Protein AF-A0A958FJJ4-F1 (afdb_monomer)

pLDDT: mean 93.29, std 6.09, range [75.0, 98.75]

Foldseek 3Di:
DDDDDDPVVVVADEDEDAQQQQFADPPDDDDPPADADDHPPPDDQDGGNHGDPVRVVVCVVVCVVVVGDHYHYDDDDDDPGD

Mean predicted aligned error: 3.95 Å

Secondary structure (DSSP, 8-state):
-PPP--GGGGG--EEEE-HHHH---TT--PPTTPPPPPTTPPP-SS------HHHHHTTHHHHHHTT--EEEEPP-SS-S--

Radius of gyration: 15.9 Å; Cα contacts (8 Å, |Δi|>4): 88; chains: 1; bounding box: 39×33×43 Å

Nearest PDB structures (foldseek):
  1vb9-assembly1_A  TM=8.556E-01  e=2.795E-05  Thermoactinomyces vulgaris
  7ehh-assembly1_A  TM=8.671E-01  e=8.232E-05  Weissella cibaria
  1jf5-assembly1_B  TM=8.323E-01  e=6.284E-05  Thermoactinomyces vulgaris
  1ji2-assembly1_B  TM=8.344E-01  e=9.422E-05  Thermoactinomyces vulgaris
  1wzl-assembly1_A  TM=8.473E-01  e=1.234E-04  Thermoactinomyces vulgaris

Sequence (82 aa):
MTPKTPEWVKNAIFYQIYPDRFARSPRTKHVPGITFKPWGSPPEEQGYQGGDLRGIVDRLDYLAKLNINAIYLNPIFASASN

Structure (mmCIF, N/CA/C/O backbone):
data_AF-A0A958FJJ4-F1
#
_entry.id   AF-A0A958FJJ4-F1
#
loop_
_atom_site.group_PDB
_atom_site.id
_atom_site.type_symbol
_atom_site.label_atom_id
_atom_site.label_alt_id
_atom_site.label_comp_id
_atom_site.label_asym_id
_atom_site.label_entity_id
_atom_site.label_seq_id
_atom_site.pdbx_PDB_ins_code
_atom_site.Cartn_x
_atom_site.Cartn_y
_atom_site.Cartn_z
_atom_site.occupancy
_atom_site.B_iso_or_equiv
_atom_site.auth_seq_id
_atom_site.auth_comp_id
_atom_site.auth_asym_id
_atom_site.auth_atom_id
_atom_site.pdbx_PDB_model_num
ATOM 1 N N . MET A 1 1 ? -21.850 24.835 20.803 1.00 76.06 1 MET A N 1
ATOM 2 C CA . MET A 1 1 ? -21.910 23.554 20.060 1.00 76.06 1 MET A CA 1
ATOM 3 C C . MET A 1 1 ? -20.605 22.816 20.283 1.00 76.06 1 MET A C 1
ATOM 5 O O . MET A 1 1 ? -19.562 23.413 20.061 1.00 76.06 1 MET A O 1
ATOM 9 N N . THR A 1 2 ? -20.651 21.564 20.735 1.00 87.25 2 THR A N 1
ATOM 10 C CA . THR A 1 2 ? -19.450 20.721 20.840 1.00 87.25 2 THR A CA 1
ATOM 11 C C . THR A 1 2 ? -19.173 20.095 19.472 1.00 87.25 2 THR A C 1
ATOM 13 O O . THR A 1 2 ? -20.107 19.537 18.886 1.00 87.25 2 THR A O 1
ATOM 16 N N . PRO A 1 3 ? -17.949 20.193 18.928 1.00 88.88 3 PRO A N 1
ATOM 17 C CA . PRO A 1 3 ? -17.621 19.553 17.660 1.00 88.88 3 PRO A CA 1
ATOM 18 C C . PRO A 1 3 ? -17.810 18.034 17.770 1.00 88.88 3 PRO A C 1
ATOM 20 O O . PRO A 1 3 ? -17.356 17.409 18.728 1.00 88.88 3 PRO A O 1
ATOM 23 N N . LYS A 1 4 ? -18.504 17.446 16.789 1.00 95.31 4 LYS A N 1
ATOM 24 C CA . LYS A 1 4 ? -18.651 15.993 16.645 1.00 95.31 4 LYS A CA 1
ATOM 25 C C . LYS A 1 4 ? -17.662 15.495 15.601 1.00 95.31 4 LYS A C 1
ATOM 27 O O . LYS A 1 4 ? -17.605 16.041 14.502 1.00 95.31 4 LYS A O 1
ATOM 32 N N . THR A 1 5 ? -16.921 14.447 15.936 1.00 96.38 5 THR A N 1
ATOM 33 C CA . THR A 1 5 ? -16.004 13.753 15.025 1.00 96.38 5 THR A CA 1
ATOM 34 C C . THR A 1 5 ? -16.462 12.306 14.824 1.00 96.38 5 THR A C 1
ATOM 36 O O . THR A 1 5 ? -17.211 11.790 15.656 1.00 96.38 5 THR A O 1
ATOM 39 N N . PRO A 1 6 ? -16.071 11.636 13.724 1.00 96.62 6 PRO A N 1
ATOM 40 C CA . PRO A 1 6 ? -16.465 10.249 13.495 1.00 96.62 6 PRO A CA 1
ATOM 41 C C . PRO A 1 6 ? -15.943 9.323 14.603 1.00 96.62 6 PRO A C 1
ATOM 43 O O . PRO A 1 6 ? -14.743 9.274 14.862 1.00 96.62 6 PRO A O 1
ATOM 46 N N . GLU A 1 7 ? -16.836 8.559 15.237 1.00 96.75 7 GLU A N 1
ATOM 47 C CA . GLU A 1 7 ? -16.481 7.700 16.380 1.00 96.75 7 GLU A CA 1
ATOM 48 C C . GLU A 1 7 ? -15.454 6.617 16.026 1.00 96.75 7 GLU A C 1
ATOM 50 O O . GLU A 1 7 ? -14.571 6.318 16.825 1.00 96.75 7 GLU A O 1
ATOM 55 N N . TRP A 1 8 ? -15.515 6.064 14.811 1.00 97.38 8 TRP A N 1
ATOM 56 C CA . TRP A 1 8 ? -14.600 5.003 14.378 1.00 97.38 8 TRP A CA 1
ATOM 57 C C . TRP A 1 8 ? -13.130 5.451 14.371 1.00 97.38 8 TRP A C 1
ATOM 59 O O . TRP A 1 8 ? -12.253 4.645 14.669 1.00 97.38 8 TRP A O 1
ATOM 69 N N . VAL A 1 9 ? -12.860 6.737 14.105 1.00 97.44 9 VAL A N 1
ATOM 70 C CA . VAL A 1 9 ? -11.496 7.294 14.053 1.00 97.44 9 VAL A CA 1
ATOM 71 C C . VAL A 1 9 ? -10.812 7.199 15.415 1.00 97.44 9 VAL A C 1
ATOM 73 O O . VAL A 1 9 ? -9.605 6.996 15.478 1.00 97.44 9 VAL A O 1
ATOM 76 N N . LYS A 1 10 ? -11.574 7.275 16.513 1.00 96.31 10 LYS A N 1
ATOM 77 C CA . LYS A 1 10 ? -11.038 7.166 17.879 1.00 96.31 10 LYS A CA 1
ATOM 78 C C . LYS A 1 10 ? -10.454 5.781 18.181 1.00 96.31 10 LYS A C 1
ATOM 80 O O . LYS A 1 10 ? -9.633 5.662 19.081 1.00 96.31 10 LYS A O 1
ATOM 85 N N . ASN A 1 11 ? -10.870 4.762 17.425 1.00 97.19 11 ASN A N 1
ATOM 86 C CA . ASN A 1 11 ? -10.405 3.376 17.537 1.00 97.19 11 ASN A CA 1
ATOM 87 C C . ASN A 1 11 ? -9.583 2.938 16.309 1.00 97.19 11 ASN A C 1
ATOM 89 O O . ASN A 1 11 ? -9.301 1.750 16.133 1.00 97.19 11 ASN A O 1
ATOM 93 N N . ALA A 1 12 ? -9.241 3.878 15.426 1.00 98.12 12 ALA A N 1
ATOM 94 C CA . ALA A 1 12 ? -8.508 3.586 14.210 1.00 98.12 12 ALA A CA 1
ATOM 95 C C . ALA A 1 12 ? -6.994 3.597 14.453 1.00 98.12 12 ALA A C 1
ATOM 97 O O . ALA A 1 12 ? -6.455 4.504 15.087 1.00 98.12 12 ALA A O 1
ATOM 98 N N . ILE A 1 13 ? -6.305 2.616 13.879 1.00 98.44 13 ILE A N 1
ATOM 99 C CA . ILE A 1 13 ? -4.851 2.580 13.747 1.00 98.44 13 ILE A CA 1
ATOM 100 C C . ILE A 1 13 ? -4.567 2.771 12.262 1.00 98.44 13 ILE A C 1
ATOM 102 O O . ILE A 1 13 ? -4.782 1.867 11.448 1.00 98.44 13 ILE A O 1
ATOM 106 N N . PHE A 1 14 ? -4.148 3.986 11.915 1.00 98.62 14 PHE A N 1
ATOM 107 C CA . PHE A 1 14 ? -3.873 4.364 10.537 1.00 98.62 14 PHE A CA 1
ATOM 108 C C . PHE A 1 14 ? -2.504 3.869 10.085 1.00 98.62 14 PHE A C 1
ATOM 110 O O . PHE A 1 14 ? -1.522 3.948 10.823 1.00 98.62 14 PHE A O 1
ATOM 117 N N . TYR A 1 15 ? -2.431 3.454 8.826 1.00 98.75 15 TYR A N 1
ATOM 118 C CA . TYR A 1 15 ? -1.179 3.219 8.123 1.00 98.75 15 TYR A CA 1
ATOM 119 C C . TYR A 1 15 ? -1.133 4.096 6.875 1.00 98.75 15 TYR A C 1
ATOM 121 O O . TYR A 1 15 ? -1.998 3.997 5.998 1.00 98.75 15 TYR A O 1
ATOM 129 N N . GLN A 1 16 ? -0.140 4.981 6.809 1.00 98.69 16 GLN A N 1
ATOM 130 C CA . GLN A 1 16 ? 0.075 5.823 5.640 1.00 98.69 16 GLN A CA 1
ATOM 131 C C . GLN A 1 16 ? 0.842 5.045 4.570 1.00 98.69 16 GLN A C 1
ATOM 133 O O . GLN A 1 16 ? 1.887 4.459 4.847 1.00 98.69 16 GLN A O 1
ATOM 138 N N . ILE A 1 17 ? 0.338 5.069 3.340 1.00 98.62 17 ILE A N 1
ATOM 139 C CA . ILE A 1 17 ? 0.951 4.401 2.195 1.00 98.62 17 ILE A CA 1
ATOM 140 C C . ILE A 1 17 ? 1.276 5.431 1.117 1.00 98.62 17 ILE A C 1
ATOM 142 O O . ILE A 1 17 ? 0.395 6.151 0.646 1.00 98.62 17 ILE A O 1
ATOM 146 N N . TYR A 1 18 ? 2.535 5.422 0.677 1.00 96.88 18 TYR A N 1
ATOM 147 C CA . TYR A 1 18 ? 2.972 6.049 -0.567 1.00 96.88 18 TYR A CA 1
ATOM 148 C C . TYR A 1 18 ? 2.926 5.001 -1.702 1.00 96.88 18 TYR A C 1
ATOM 150 O O . TYR A 1 18 ? 3.783 4.109 -1.735 1.00 96.88 18 TYR A O 1
ATOM 158 N N . PRO A 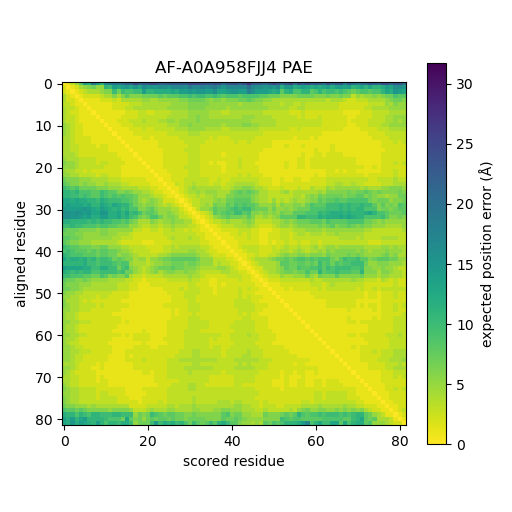1 19 ? 1.913 5.036 -2.595 1.00 96.12 19 PRO A N 1
ATOM 159 C CA . PRO A 1 19 ? 1.565 3.896 -3.450 1.00 96.12 19 PRO A CA 1
ATOM 160 C C . PRO A 1 19 ? 2.684 3.412 -4.374 1.00 96.12 19 PRO A C 1
ATOM 162 O O . 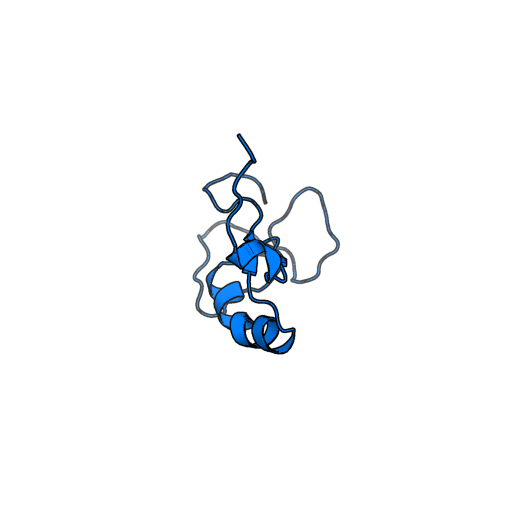PRO A 1 19 ? 2.904 2.204 -4.439 1.00 96.12 19 PRO A O 1
ATOM 165 N N . ASP A 1 20 ? 3.444 4.321 -5.001 1.00 94.50 20 ASP A N 1
ATOM 166 C CA . ASP A 1 20 ? 4.537 3.984 -5.936 1.00 94.50 20 ASP A CA 1
ATOM 167 C C . ASP A 1 20 ? 5.636 3.111 -5.297 1.00 94.50 20 ASP A C 1
ATOM 169 O O . ASP A 1 20 ? 6.374 2.423 -6.002 1.00 94.50 20 ASP A O 1
ATOM 173 N N . ARG A 1 21 ? 5.737 3.100 -3.960 1.00 95.44 21 ARG A N 1
ATOM 174 C CA . ARG A 1 21 ? 6.816 2.429 -3.213 1.00 95.44 21 ARG A CA 1
ATOM 175 C C . ARG A 1 21 ? 6.344 1.314 -2.288 1.00 95.44 21 ARG A C 1
ATOM 177 O O . ARG A 1 21 ? 7.175 0.686 -1.643 1.00 95.44 21 ARG A O 1
ATOM 184 N N . PHE A 1 22 ? 5.040 1.057 -2.196 1.00 97.25 22 PHE A N 1
ATOM 185 C CA . PHE A 1 22 ? 4.525 0.099 -1.217 1.00 97.25 22 PHE A CA 1
ATOM 186 C C . PHE A 1 22 ? 4.583 -1.348 -1.702 1.00 97.25 22 PHE A C 1
ATOM 188 O O . PHE A 1 22 ? 5.184 -2.203 -1.055 1.00 97.25 22 PHE A O 1
ATOM 195 N N . ALA A 1 23 ? 3.967 -1.636 -2.850 1.00 97.25 23 ALA A N 1
ATOM 196 C CA . ALA A 1 23 ? 3.995 -2.963 -3.452 1.00 97.25 23 ALA A CA 1
ATOM 197 C C . ALA A 1 23 ? 3.658 -2.910 -4.947 1.00 97.25 23 ALA A C 1
ATOM 199 O O . ALA A 1 23 ? 2.762 -2.173 -5.354 1.00 97.25 23 ALA A O 1
ATOM 200 N N . ARG A 1 24 ? 4.335 -3.749 -5.742 1.00 94.38 24 ARG A N 1
ATOM 201 C CA . ARG A 1 24 ? 3.967 -4.048 -7.136 1.00 94.38 24 ARG A CA 1
ATOM 202 C C . ARG A 1 24 ? 3.115 -5.306 -7.186 1.00 94.38 24 ARG A C 1
ATOM 204 O O . ARG A 1 24 ? 3.487 -6.310 -6.573 1.00 94.38 24 ARG A O 1
ATOM 211 N N . SER A 1 25 ? 2.031 -5.290 -7.952 1.00 95.12 25 SER A N 1
ATOM 212 C CA . SER A 1 25 ? 1.273 -6.509 -8.234 1.00 95.12 25 SER A CA 1
ATOM 213 C C . SER A 1 25 ? 1.748 -7.138 -9.550 1.00 95.12 25 SER A C 1
ATOM 215 O O . SER A 1 25 ? 1.773 -6.461 -10.578 1.00 95.12 25 SER A O 1
ATOM 217 N N . PRO A 1 26 ? 2.027 -8.455 -9.592 1.00 90.62 26 PRO A N 1
ATOM 218 C CA . PRO A 1 26 ? 2.390 -9.142 -10.836 1.00 90.62 26 PRO A CA 1
ATOM 219 C C . PRO A 1 26 ? 1.230 -9.208 -11.844 1.00 90.62 26 PRO A C 1
ATOM 221 O O . PRO A 1 26 ? 1.426 -9.567 -13.000 1.00 90.62 26 PRO A O 1
ATOM 224 N N . ARG A 1 27 ? 0.004 -8.880 -11.413 1.00 90.88 27 ARG A N 1
ATOM 225 C CA . ARG A 1 27 ? -1.199 -8.856 -12.258 1.00 90.88 27 ARG A CA 1
ATOM 226 C C . ARG A 1 27 ? -1.427 -7.493 -12.915 1.00 90.88 27 ARG A C 1
ATOM 228 O O . ARG A 1 27 ? -2.350 -7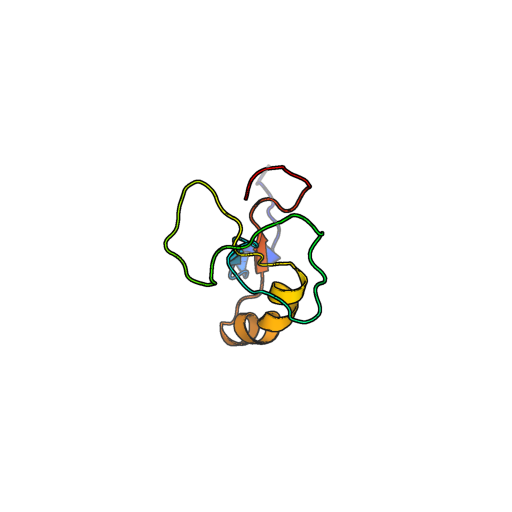.358 -13.717 1.00 90.88 27 ARG A O 1
ATOM 235 N N . THR A 1 28 ? -0.637 -6.483 -12.559 1.00 88.75 28 THR A N 1
ATOM 236 C CA . THR A 1 28 ? -0.778 -5.127 -13.086 1.00 88.75 28 THR A CA 1
ATOM 237 C C . THR A 1 28 ? -0.029 -5.018 -14.406 1.00 88.7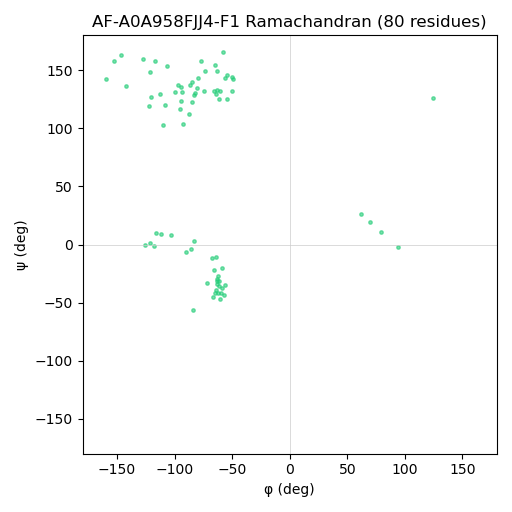5 28 THR A C 1
ATOM 239 O O . THR A 1 28 ? 1.172 -5.260 -14.478 1.00 88.75 28 THR A O 1
ATOM 242 N N . LYS A 1 29 ? -0.739 -4.640 -15.473 1.00 86.69 29 LYS A N 1
ATOM 243 C CA . LYS A 1 29 ? -0.103 -4.267 -16.739 1.00 86.69 29 LYS A CA 1
ATOM 244 C C . LYS A 1 29 ? 0.222 -2.783 -16.685 1.00 86.69 29 LYS A C 1
ATOM 246 O O . LYS A 1 29 ? -0.688 -1.959 -16.647 1.00 86.69 29 LYS A O 1
ATOM 251 N N . HIS A 1 30 ? 1.506 -2.453 -16.660 1.00 81.62 30 HIS A N 1
ATOM 252 C CA . HIS A 1 30 ? 1.934 -1.062 -16.700 1.00 81.62 30 HIS A CA 1
ATOM 253 C C . HIS A 1 30 ? 1.744 -0.467 -18.096 1.00 81.62 30 HIS A C 1
ATOM 255 O O . HIS A 1 30 ? 1.815 -1.173 -19.106 1.00 81.62 30 HIS A O 1
ATOM 261 N N . VAL A 1 31 ? 1.490 0.841 -18.135 1.00 79.50 31 VAL A N 1
ATOM 262 C CA . VAL A 1 31 ? 1.357 1.582 -19.388 1.00 79.50 31 VAL A CA 1
ATOM 263 C C . VAL A 1 31 ? 2.698 1.529 -20.135 1.00 79.50 31 VAL A C 1
ATOM 265 O O . VAL A 1 31 ? 3.741 1.761 -19.514 1.00 79.50 31 VAL A O 1
ATOM 268 N N . PRO A 1 32 ? 2.706 1.217 -21.444 1.00 79.69 32 PRO A N 1
ATOM 269 C CA . PRO A 1 32 ? 3.924 1.257 -22.245 1.00 79.69 32 PRO A CA 1
ATOM 270 C C . PRO A 1 32 ? 4.593 2.637 -22.191 1.00 79.69 32 PRO A C 1
ATOM 272 O O . PRO A 1 32 ? 3.911 3.658 -22.178 1.00 79.69 32 PRO A O 1
ATOM 275 N N . GLY A 1 33 ? 5.928 2.670 -22.188 1.00 82.44 33 GLY A N 1
ATOM 276 C CA . GLY A 1 33 ? 6.705 3.918 -22.199 1.00 82.44 33 GLY A CA 1
ATOM 277 C C . GLY A 1 33 ? 7.123 4.446 -20.823 1.00 82.44 33 GLY A C 1
ATOM 278 O O . GLY A 1 33 ? 7.846 5.436 -20.759 1.00 82.44 33 GLY A O 1
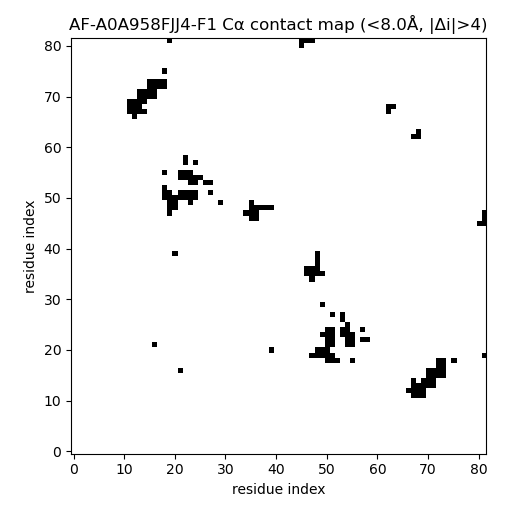ATOM 279 N N . ILE A 1 34 ? 6.733 3.781 -19.730 1.00 84.62 34 ILE A N 1
ATOM 280 C CA . ILE A 1 34 ? 7.245 4.080 -18.386 1.00 84.62 34 ILE A CA 1
ATOM 281 C C . ILE A 1 34 ? 8.422 3.154 -18.070 1.00 84.62 34 ILE A C 1
ATOM 283 O O . ILE A 1 34 ? 8.282 1.930 -18.077 1.00 84.62 34 ILE A O 1
ATOM 287 N N . THR A 1 35 ? 9.570 3.743 -17.740 1.00 88.56 35 THR A N 1
ATOM 288 C CA . THR A 1 35 ? 10.733 3.010 -17.225 1.00 88.56 35 THR A CA 1
ATOM 289 C C . THR A 1 35 ? 10.729 3.063 -15.705 1.00 88.56 35 THR A C 1
ATOM 291 O O . THR A 1 35 ? 10.863 4.133 -15.110 1.00 88.56 35 THR A O 1
ATOM 294 N N . PHE A 1 36 ? 10.594 1.901 -15.068 1.00 91.19 36 PHE A N 1
ATOM 295 C CA . PHE A 1 36 ? 10.695 1.799 -13.617 1.00 91.19 36 PHE A CA 1
ATOM 296 C C . PHE A 1 36 ? 12.141 1.657 -13.174 1.00 91.19 36 PHE A C 1
ATOM 298 O O . PHE A 1 36 ? 12.909 0.875 -13.739 1.00 91.19 36 PHE A O 1
ATOM 305 N N . LYS A 1 37 ? 12.483 2.342 -12.087 1.00 93.06 37 LYS A N 1
ATOM 306 C CA . LYS A 1 37 ? 13.703 2.049 -11.346 1.00 93.06 37 LYS A CA 1
ATOM 307 C C . LYS A 1 37 ? 13.621 0.643 -10.732 1.00 93.06 37 LYS A C 1
ATOM 309 O O . LYS A 1 37 ? 12.513 0.135 -10.480 1.00 93.06 37 LYS A O 1
ATOM 314 N N . PRO A 1 38 ? 14.771 -0.003 -10.474 1.00 93.44 38 PRO A N 1
ATOM 315 C CA . PRO A 1 38 ? 14.808 -1.208 -9.658 1.00 93.44 38 PRO A CA 1
ATOM 316 C C . PRO A 1 38 ? 14.044 -1.008 -8.341 1.00 93.44 38 PRO A C 1
ATOM 318 O O . PRO A 1 38 ? 14.033 0.077 -7.758 1.00 93.44 38 PRO A O 1
ATOM 321 N N . TRP A 1 39 ? 13.347 -2.048 -7.887 1.00 94.25 39 TRP A N 1
ATOM 322 C CA . TRP A 1 39 ? 12.611 -1.970 -6.627 1.00 94.25 39 TRP A CA 1
ATOM 323 C C . TRP A 1 39 ? 13.588 -1.810 -5.461 1.00 94.25 39 TRP A C 1
ATOM 325 O O . TRP A 1 39 ? 14.566 -2.550 -5.377 1.00 94.25 39 TRP A O 1
ATOM 335 N N . GLY A 1 40 ? 13.329 -0.853 -4.569 1.00 92.44 40 GLY A N 1
ATOM 336 C CA . GLY A 1 40 ? 14.224 -0.556 -3.450 1.00 92.44 40 GLY A CA 1
ATOM 337 C C . GLY A 1 40 ? 15.443 0.291 -3.824 1.00 92.44 40 GLY A C 1
ATOM 338 O O . GLY A 1 40 ? 16.334 0.451 -2.994 1.00 92.44 40 GLY A O 1
ATOM 339 N N . SER A 1 41 ? 15.494 0.859 -5.038 1.00 92.94 41 SER A N 1
ATOM 340 C CA . SER A 1 41 ? 16.466 1.913 -5.348 1.00 92.94 41 SER A CA 1
ATOM 341 C C . SER A 1 41 ? 16.358 3.065 -4.336 1.00 92.94 41 SER A C 1
ATOM 343 O O . SER A 1 41 ? 15.240 3.362 -3.890 1.00 92.94 41 SER A O 1
ATOM 345 N N . PRO A 1 42 ? 17.481 3.729 -3.992 1.00 91.25 42 PRO A N 1
ATOM 346 C CA . PRO A 1 42 ? 17.469 4.896 -3.118 1.00 91.25 42 PRO A CA 1
ATOM 347 C C . PRO A 1 42 ? 16.437 5.939 -3.572 1.00 91.25 42 PRO A C 1
ATOM 349 O O . PRO A 1 42 ? 16.208 6.092 -4.777 1.00 91.25 42 PRO A O 1
ATOM 352 N N . PRO A 1 43 ? 15.781 6.636 -2.630 1.00 83.75 43 PRO A N 1
ATOM 353 C CA . PRO A 1 43 ? 14.828 7.672 -2.982 1.00 83.75 43 PRO A CA 1
ATOM 354 C C . PRO A 1 43 ? 15.550 8.814 -3.701 1.00 83.75 43 PRO A C 1
ATOM 356 O O . PRO A 1 43 ? 16.551 9.341 -3.224 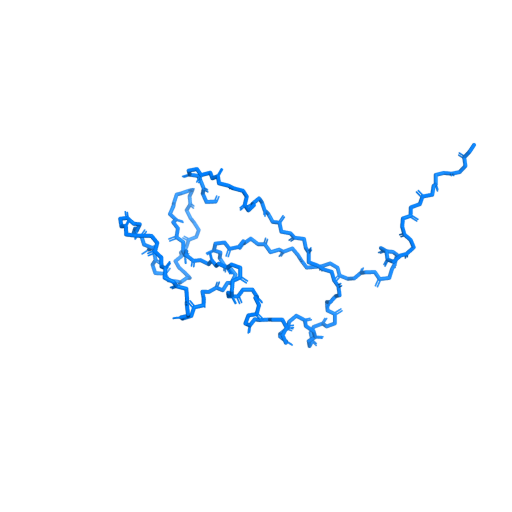1.00 83.75 43 PRO A O 1
ATOM 359 N N . GLU A 1 44 ? 15.001 9.201 -4.842 1.00 86.31 44 GLU A N 1
ATOM 360 C CA . GLU A 1 44 ? 15.390 10.378 -5.611 1.00 86.31 44 GLU A CA 1
ATOM 361 C C . GLU A 1 44 ? 14.129 11.203 -5.880 1.00 86.31 44 GLU A C 1
ATOM 363 O O . GLU A 1 44 ? 13.020 10.658 -5.839 1.00 86.31 44 GLU A O 1
ATOM 368 N N . GLU A 1 45 ? 14.298 12.493 -6.188 1.00 84.56 45 GLU A N 1
ATOM 369 C CA . GLU A 1 45 ? 13.177 13.386 -6.521 1.00 84.56 45 GLU A CA 1
ATOM 370 C C . GLU A 1 45 ? 12.340 12.852 -7.687 1.00 84.56 45 GLU A C 1
ATOM 372 O O . GLU A 1 45 ? 11.124 13.002 -7.697 1.00 84.56 45 GLU A O 1
ATOM 377 N N . GLN A 1 46 ? 12.982 12.189 -8.652 1.00 86.38 46 GLN A N 1
ATOM 378 C CA . GLN A 1 46 ? 12.324 11.628 -9.823 1.00 86.38 46 GLN A CA 1
ATOM 379 C C . GLN A 1 46 ? 12.545 10.120 -9.930 1.00 86.38 46 GLN A C 1
ATOM 381 O O . GLN A 1 46 ? 13.597 9.571 -9.582 1.00 86.38 46 GLN A O 1
ATOM 386 N N . GLY A 1 47 ? 11.544 9.443 -10.485 1.00 88.88 47 GLY A N 1
ATOM 387 C CA . GLY A 1 47 ? 11.617 8.036 -10.849 1.00 88.88 47 GLY A CA 1
ATOM 388 C C . GLY A 1 47 ? 10.519 7.207 -10.203 1.00 88.88 47 GLY A C 1
ATOM 389 O O . GLY A 1 47 ? 10.359 7.165 -8.981 1.00 88.88 47 GLY A O 1
ATOM 390 N N . TYR A 1 48 ? 9.799 6.490 -11.054 1.00 91.38 48 TYR A N 1
ATOM 391 C CA . TYR A 1 48 ? 8.772 5.556 -10.634 1.00 91.38 48 TYR A CA 1
ATOM 392 C C . TYR A 1 48 ? 9.405 4.243 -10.207 1.00 91.38 48 TYR A C 1
ATOM 394 O O . TYR A 1 48 ? 10.260 3.689 -10.904 1.00 91.38 48 TYR A O 1
ATOM 402 N N . GLN A 1 49 ? 8.950 3.716 -9.080 1.00 93.00 49 GLN A N 1
ATOM 403 C CA . GLN A 1 49 ? 9.166 2.325 -8.726 1.00 93.00 49 GLN A CA 1
ATOM 404 C C . GLN A 1 49 ? 7.900 1.502 -8.953 1.00 93.00 49 GLN A C 1
ATOM 406 O O . GLN A 1 49 ? 7.922 0.336 -8.615 1.00 93.00 49 GLN A O 1
ATOM 411 N N . GLY A 1 50 ? 6.834 2.009 -9.565 1.00 93.25 50 GLY A N 1
ATOM 412 C CA . GLY A 1 50 ? 5.777 1.179 -10.152 1.00 93.25 50 GLY A CA 1
ATOM 413 C C . GLY A 1 50 ? 4.904 0.430 -9.150 1.00 93.25 50 GLY A C 1
ATOM 414 O O . GLY A 1 50 ? 4.274 -0.558 -9.520 1.00 93.25 50 GLY A O 1
ATOM 415 N N . GLY A 1 51 ? 4.881 0.855 -7.888 1.00 95.38 51 GLY A N 1
ATOM 416 C CA . GLY A 1 51 ? 3.880 0.388 -6.942 1.00 95.38 51 GLY A CA 1
ATOM 417 C C . GLY A 1 51 ? 2.471 0.797 -7.382 1.00 95.38 51 GLY A C 1
ATOM 418 O O . GLY A 1 51 ? 2.277 1.805 -8.062 1.00 95.38 51 GLY A O 1
ATOM 419 N N . ASP A 1 52 ? 1.483 -0.025 -7.044 1.00 95.31 52 ASP A N 1
ATOM 420 C CA . ASP A 1 52 ? 0.126 0.109 -7.567 1.00 95.31 52 ASP A CA 1
ATOM 421 C C . ASP A 1 52 ? -0.936 -0.324 -6.539 1.00 95.31 52 ASP A C 1
ATOM 423 O O . ASP A 1 52 ? -0.651 -1.005 -5.550 1.00 95.31 52 ASP A O 1
ATOM 427 N N . LEU A 1 53 ? -2.195 0.069 -6.767 1.00 96.94 53 LEU A N 1
ATOM 428 C CA . LEU A 1 53 ? -3.295 -0.245 -5.844 1.00 96.94 53 LEU A CA 1
ATOM 429 C C . LEU A 1 53 ? -3.547 -1.754 -5.710 1.00 96.94 53 LEU A C 1
ATOM 431 O O . LEU A 1 53 ? -3.979 -2.216 -4.656 1.00 96.9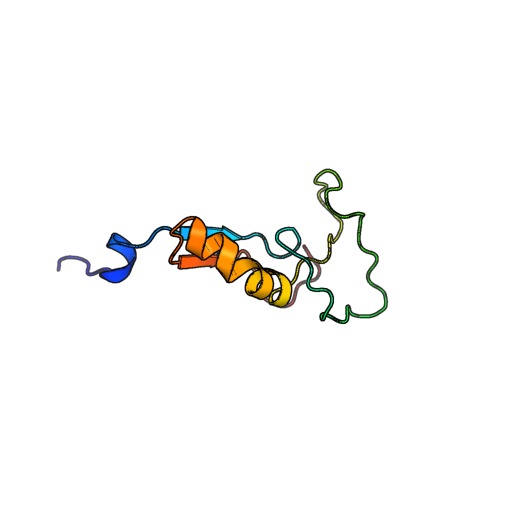4 53 LEU A O 1
ATOM 435 N N . ARG A 1 54 ? -3.267 -2.546 -6.750 1.00 97.00 54 ARG A N 1
ATOM 436 C CA . ARG A 1 54 ? -3.428 -4.004 -6.710 1.00 97.00 54 ARG A CA 1
ATOM 437 C C . ARG A 1 54 ? -2.347 -4.642 -5.830 1.00 97.00 54 ARG A C 1
ATOM 439 O O . ARG A 1 54 ? -2.641 -5.602 -5.126 1.00 97.00 54 ARG A O 1
ATOM 446 N N . GLY A 1 55 ? -1.146 -4.072 -5.803 1.00 97.81 55 GLY A N 1
ATOM 447 C CA . GLY A 1 55 ? -0.073 -4.407 -4.878 1.00 97.81 55 GLY A CA 1
ATOM 448 C C . GLY A 1 55 ? -0.450 -4.094 -3.433 1.00 97.81 55 GLY A C 1
ATOM 449 O O . GLY A 1 55 ? -0.171 -4.905 -2.554 1.00 97.81 55 GLY A O 1
ATOM 450 N N . ILE A 1 56 ? -1.148 -2.979 -3.177 1.00 98.25 56 ILE A N 1
ATOM 451 C CA . ILE A 1 56 ? -1.719 -2.697 -1.846 1.00 98.25 56 ILE A CA 1
ATOM 452 C C . ILE A 1 56 ? -2.721 -3.791 -1.457 1.00 98.25 56 ILE A C 1
ATOM 454 O O . ILE A 1 56 ? -2.631 -4.331 -0.356 1.00 98.25 56 ILE A O 1
ATOM 458 N N . VAL A 1 57 ? -3.624 -4.170 -2.372 1.00 98.19 57 VAL A N 1
ATOM 459 C CA . VAL A 1 57 ? -4.587 -5.266 -2.150 1.00 98.19 57 VAL A CA 1
ATOM 460 C C . VAL A 1 57 ? -3.872 -6.580 -1.811 1.00 98.19 57 VAL A C 1
ATOM 462 O O . VAL A 1 57 ? -4.249 -7.247 -0.851 1.00 98.19 57 VAL A O 1
ATOM 465 N N . ASP A 1 58 ? -2.791 -6.915 -2.520 1.00 98.12 58 ASP A N 1
ATOM 466 C CA . ASP A 1 58 ? -1.973 -8.113 -2.263 1.00 98.12 58 ASP A CA 1
ATOM 467 C C . ASP A 1 58 ? -1.262 -8.110 -0.895 1.00 98.12 58 ASP A C 1
ATOM 469 O O . ASP A 1 58 ? -0.709 -9.129 -0.474 1.00 98.12 58 ASP A O 1
ATOM 473 N N . ARG A 1 59 ? -1.262 -6.979 -0.182 1.00 98.31 59 ARG A N 1
ATOM 474 C CA . ARG A 1 59 ? -0.651 -6.811 1.144 1.00 98.31 59 ARG A CA 1
ATOM 475 C C . ARG A 1 59 ? -1.665 -6.502 2.247 1.00 98.31 59 ARG A C 1
ATOM 477 O O . ARG A 1 59 ? -1.247 -6.224 3.369 1.00 98.31 59 ARG A O 1
ATOM 484 N N . LEU A 1 60 ? -2.971 -6.603 1.989 1.00 98.56 60 LEU A N 1
ATOM 485 C CA . LEU A 1 60 ? -3.986 -6.395 3.030 1.00 98.56 60 LEU A CA 1
ATOM 486 C C . LEU A 1 60 ? -3.822 -7.370 4.205 1.00 98.56 60 LEU A C 1
ATOM 488 O O . LEU A 1 60 ? -3.926 -6.944 5.350 1.00 98.56 60 LEU A O 1
ATOM 492 N N . ASP A 1 61 ? -3.441 -8.626 3.951 1.00 98.50 61 ASP A N 1
ATOM 493 C CA . ASP A 1 61 ? -3.148 -9.596 5.018 1.00 98.50 61 ASP A CA 1
ATOM 494 C C . ASP A 1 61 ? -1.957 -9.178 5.894 1.00 98.50 61 ASP A C 1
ATOM 496 O O . ASP A 1 61 ? -1.934 -9.450 7.093 1.00 98.50 61 ASP A O 1
ATOM 500 N N .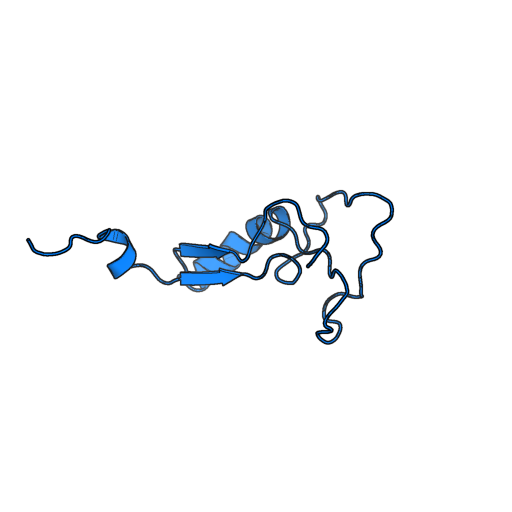 TYR A 1 62 ? -0.951 -8.514 5.313 1.00 98.44 62 TYR A N 1
ATOM 501 C CA . TYR A 1 62 ? 0.175 -7.956 6.068 1.00 98.44 62 TYR A CA 1
ATOM 502 C C . TYR A 1 62 ? -0.294 -6.819 6.985 1.00 98.44 62 TYR A C 1
ATOM 504 O O . TYR A 1 62 ? 0.053 -6.808 8.164 1.00 98.44 62 TYR A O 1
ATOM 512 N N . LEU A 1 63 ? -1.129 -5.911 6.472 1.00 98.56 63 LEU A N 1
ATOM 513 C CA . LEU A 1 63 ? -1.682 -4.800 7.250 1.00 98.56 63 LEU A CA 1
ATOM 514 C C . LEU A 1 63 ? -2.609 -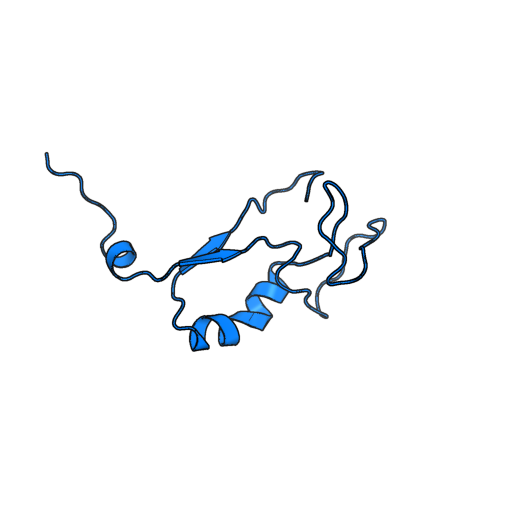5.297 8.369 1.00 98.56 63 LEU A C 1
ATOM 516 O O . LEU A 1 63 ? -2.498 -4.841 9.506 1.00 98.56 63 LEU A O 1
ATOM 520 N N . ALA A 1 64 ? -3.451 -6.291 8.083 1.00 98.38 64 ALA A N 1
ATOM 521 C CA . ALA A 1 64 ? -4.326 -6.913 9.072 1.00 98.38 64 ALA A CA 1
ATOM 522 C C . ALA A 1 64 ? -3.530 -7.597 10.197 1.00 98.38 64 ALA A C 1
ATOM 524 O O . ALA A 1 64 ? -3.863 -7.431 11.366 1.00 98.38 64 ALA A O 1
ATOM 525 N N . LYS A 1 65 ? -2.430 -8.300 9.877 1.00 98.62 65 LYS A N 1
ATOM 526 C CA . LYS A 1 65 ? -1.527 -8.900 10.883 1.00 98.62 65 LYS A CA 1
ATOM 527 C C . LYS A 1 65 ? -0.854 -7.867 11.791 1.00 98.62 65 LYS A C 1
ATOM 529 O O . LYS A 1 65 ? -0.511 -8.196 12.921 1.00 98.62 65 LYS A O 1
ATOM 534 N N . LEU A 1 66 ? -0.675 -6.636 11.314 1.00 98.31 66 LEU A N 1
ATOM 535 C CA . LEU A 1 66 ? -0.192 -5.504 12.111 1.00 98.31 66 LEU A CA 1
ATOM 536 C C . LEU A 1 66 ? -1.305 -4.807 12.914 1.00 98.31 66 LEU A C 1
ATOM 538 O O . LEU A 1 66 ? -1.029 -3.822 13.593 1.00 98.31 66 LEU A O 1
ATOM 542 N N . ASN A 1 67 ? -2.543 -5.309 12.857 1.00 98.12 67 ASN A N 1
ATOM 543 C CA . ASN A 1 67 ? -3.741 -4.707 13.451 1.00 98.12 67 ASN A CA 1
ATOM 544 C C . ASN A 1 67 ? -4.089 -3.315 12.892 1.00 98.12 67 ASN A C 1
ATOM 546 O O . ASN A 1 67 ? -4.749 -2.518 13.558 1.00 98.12 67 ASN A O 1
ATOM 550 N N . ILE A 1 68 ? -3.678 -3.021 11.655 1.00 98.62 68 ILE A N 1
ATOM 551 C CA . ILE A 1 68 ? -4.102 -1.812 10.943 1.00 98.62 68 ILE A CA 1
ATOM 552 C C . ILE A 1 68 ? -5.548 -1.985 10.481 1.00 98.62 68 ILE A C 1
ATOM 554 O O . ILE A 1 68 ? -5.896 -2.993 9.867 1.00 98.62 68 ILE A O 1
ATOM 558 N N . ASN A 1 69 ? -6.380 -0.976 10.731 1.00 98.00 69 ASN A N 1
ATOM 559 C CA . ASN A 1 69 ? -7.797 -0.974 10.350 1.00 98.00 69 ASN A CA 1
ATOM 560 C C . ASN A 1 69 ? -8.207 0.254 9.514 1.00 98.00 69 ASN A C 1
ATOM 562 O O . ASN A 1 69 ? -9.360 0.351 9.098 1.00 98.00 69 ASN A O 1
ATOM 566 N N . ALA A 1 70 ? -7.271 1.165 9.229 1.00 98.50 70 ALA A N 1
ATOM 567 C CA . ALA A 1 70 ? -7.481 2.302 8.343 1.00 98.50 70 ALA A CA 1
ATOM 568 C C . ALA A 1 70 ? -6.224 2.585 7.507 1.00 98.50 70 ALA A C 1
ATOM 570 O O . ALA A 1 70 ? -5.105 2.576 8.017 1.00 98.50 70 ALA A O 1
ATOM 571 N N . ILE A 1 71 ? -6.403 2.858 6.214 1.00 98.56 71 ILE A N 1
ATOM 572 C CA . ILE A 1 71 ? -5.311 3.199 5.294 1.00 98.56 71 ILE A CA 1
ATOM 573 C C . ILE A 1 71 ? -5.477 4.653 4.858 1.00 98.56 71 ILE A C 1
ATOM 575 O O . ILE A 1 71 ? -6.550 5.048 4.404 1.00 98.56 71 ILE A O 1
ATOM 579 N N . TYR A 1 72 ? -4.403 5.433 4.964 1.00 98.56 72 TYR A N 1
ATOM 580 C CA . TYR A 1 72 ? -4.312 6.774 4.393 1.00 98.56 72 TYR A CA 1
ATOM 581 C C . TYR A 1 72 ? -3.359 6.746 3.196 1.00 98.56 72 TYR A C 1
ATOM 583 O O . TYR A 1 72 ? -2.195 6.377 3.335 1.00 98.56 72 TYR A O 1
ATOM 591 N N . LEU A 1 73 ? -3.853 7.102 2.011 1.00 98.56 73 LEU A N 1
ATOM 592 C CA . LEU A 1 73 ? -3.050 7.114 0.790 1.00 98.56 73 LEU A CA 1
ATOM 593 C C . LEU A 1 73 ? -2.543 8.529 0.505 1.00 98.56 73 LEU A C 1
ATOM 595 O O . LEU A 1 73 ? -3.308 9.492 0.566 1.00 98.56 73 LEU A O 1
ATOM 599 N N . ASN A 1 74 ? -1.275 8.639 0.108 1.00 97.44 74 ASN A N 1
ATOM 600 C CA . ASN A 1 74 ? -0.801 9.787 -0.668 1.00 97.44 74 ASN A CA 1
ATOM 601 C C . ASN A 1 74 ? -1.607 9.918 -1.988 1.00 97.44 74 ASN A C 1
ATOM 603 O O . ASN A 1 74 ? -2.326 8.983 -2.345 1.00 97.44 74 ASN A O 1
ATOM 607 N N . PRO A 1 75 ? -1.533 11.053 -2.714 1.00 97.19 75 PRO A N 1
ATOM 608 C CA . PRO A 1 75 ? -2.352 11.283 -3.908 1.00 97.19 75 PRO A CA 1
ATOM 609 C C . PRO A 1 75 ? -2.311 10.130 -4.927 1.00 97.19 75 PRO A C 1
ATOM 611 O O . PRO A 1 75 ? -1.242 9.645 -5.277 1.00 97.19 75 PRO A O 1
ATOM 614 N N . ILE A 1 76 ? -3.490 9.712 -5.406 1.00 96.00 76 ILE A N 1
ATOM 615 C CA . ILE A 1 76 ? -3.666 8.603 -6.372 1.00 96.00 76 ILE A CA 1
ATOM 616 C C . ILE A 1 76 ? -4.376 9.019 -7.664 1.00 96.00 76 ILE A C 1
ATOM 618 O O . ILE A 1 76 ? -4.663 8.181 -8.519 1.00 96.00 76 ILE A O 1
ATOM 622 N N . PHE A 1 77 ? -4.721 10.298 -7.797 1.00 95.62 77 PHE A N 1
ATOM 623 C CA . PHE A 1 77 ? -5.304 10.818 -9.028 1.00 95.62 77 PHE A CA 1
ATOM 624 C C . PHE A 1 77 ? -4.227 11.017 -10.093 1.00 95.62 77 PHE A C 1
ATOM 626 O O . PHE A 1 77 ? -3.044 11.129 -9.780 1.00 95.62 77 PHE A O 1
ATOM 633 N N . ALA A 1 78 ? -4.655 11.047 -11.356 1.00 91.25 78 ALA A N 1
ATOM 634 C CA . ALA A 1 78 ? -3.755 11.189 -12.491 1.00 91.25 78 ALA A CA 1
ATOM 635 C C . ALA A 1 78 ? -2.864 12.434 -12.343 1.00 91.25 78 ALA A C 1
ATOM 637 O O . ALA A 1 78 ? -3.354 13.549 -12.168 1.00 91.25 78 ALA A O 1
ATOM 638 N N . SER A 1 79 ? -1.554 12.217 -12.420 1.00 89.50 79 SER A N 1
ATOM 639 C CA . SER A 1 79 ? -0.508 13.230 -12.315 1.00 89.50 79 SER A CA 1
ATOM 640 C C . SER A 1 79 ? 0.718 12.762 -13.100 1.00 89.50 79 SER A C 1
ATOM 642 O O . SER A 1 79 ? 0.878 11.567 -13.349 1.00 89.50 79 SER A O 1
ATOM 644 N N . ALA A 1 80 ? 1.578 13.701 -13.495 1.00 81.56 80 ALA A N 1
ATOM 645 C CA . ALA A 1 80 ? 2.864 13.403 -14.127 1.00 81.56 80 ALA A CA 1
ATOM 646 C C . ALA A 1 80 ? 3.994 13.148 -13.111 1.00 81.56 80 ALA A C 1
ATOM 648 O O . ALA A 1 80 ? 5.111 12.821 -13.521 1.00 81.56 80 ALA A O 1
ATOM 649 N N . SER A 1 81 ? 3.709 13.309 -11.815 1.00 79.06 81 SER A N 1
ATOM 650 C CA . SER A 1 81 ? 4.653 13.120 -10.710 1.00 79.06 81 SER A CA 1
ATOM 651 C C . SER A 1 81 ? 4.368 11.834 -9.934 1.00 79.06 81 SER A C 1
ATOM 653 O O . SER A 1 81 ? 3.224 11.378 -9.881 1.00 79.06 81 SER A O 1
ATOM 655 N N . ASN A 1 82 ? 5.415 11.292 -9.311 1.00 75.00 82 ASN A N 1
ATOM 656 C CA . ASN A 1 82 ? 5.369 10.162 -8.385 1.00 75.00 82 ASN A CA 1
ATOM 657 C C . ASN A 1 82 ? 4.959 10.577 -6.970 1.00 75.00 82 ASN A C 1
ATOM 659 O O . ASN A 1 82 ? 5.439 11.609 -6.451 1.00 75.00 82 ASN A O 1
#

Solvent-accessible surface area (backbone atoms only — not comparable to full-atom values): 5470 Å² total; per-residue (Å²): 134,82,89,84,73,70,70,67,62,81,77,50,40,75,44,81,40,56,50,44,76,69,29,66,35,94,85,62,81,75,68,86,92,70,75,62,49,65,80,86,57,80,90,59,100,71,77,42,48,63,20,35,74,62,12,48,60,78,38,45,70,59,42,48,76,69,64,43,75,38,79,44,70,53,93,82,70,96,66,98,70,128